Protein AF-A0A424JY32-F1 (afdb_monomer_lite)

pLDDT: mean 90.36, std 12.37, range [32.44, 98.38]

Structure (mmCIF, N/CA/C/O backbone):
data_AF-A0A424JY32-F1
#
_entry.id   AF-A0A424JY32-F1
#
loop_
_atom_site.group_PDB
_atom_site.id
_atom_site.type_symbol
_atom_site.label_atom_id
_atom_site.label_alt_id
_atom_site.label_comp_id
_atom_site.label_asym_id
_atom_site.label_entity_id
_atom_site.label_seq_id
_atom_site.pdbx_PDB_ins_code
_atom_site.Cartn_x
_atom_site.Cartn_y
_atom_site.Cartn_z
_atom_site.occupancy
_atom_site.B_iso_or_equiv
_atom_site.auth_seq_id
_atom_site.auth_comp_id
_atom_site.auth_asym_id
_atom_site.auth_atom_id
_atom_site.pdbx_PDB_model_num
ATOM 1 N N . ALA A 1 1 ? -20.120 -9.393 0.402 1.00 52.50 1 ALA A N 1
ATOM 2 C CA . ALA A 1 1 ? -19.332 -10.606 0.097 1.00 52.50 1 ALA A CA 1
ATOM 3 C C . ALA A 1 1 ? -18.745 -10.469 -1.304 1.00 52.50 1 ALA A C 1
ATOM 5 O O . ALA A 1 1 ? -19.426 -9.921 -2.165 1.00 52.50 1 ALA A O 1
ATOM 6 N N . GLY A 1 2 ? -17.487 -10.876 -1.509 1.00 70.00 2 GLY A N 1
ATOM 7 C CA . GLY A 1 2 ? -16.824 -10.821 -2.819 1.00 70.00 2 GLY A CA 1
ATOM 8 C C . GLY A 1 2 ? -17.423 -11.810 -3.825 1.00 70.00 2 GLY A C 1
ATOM 9 O O . GLY A 1 2 ? -18.195 -12.688 -3.452 1.00 70.00 2 GLY A O 1
ATOM 10 N N . TRP A 1 3 ? -17.079 -11.656 -5.105 1.00 82.94 3 TRP A N 1
ATOM 11 C CA . TRP A 1 3 ? -17.606 -12.502 -6.189 1.00 82.94 3 TRP A CA 1
ATOM 12 C C . TRP A 1 3 ? -16.911 -13.871 -6.273 1.00 82.94 3 TRP A C 1
ATOM 14 O O . TRP A 1 3 ? -17.448 -14.806 -6.861 1.00 82.94 3 TRP A O 1
ATOM 24 N N . TYR A 1 4 ? -15.732 -13.999 -5.662 1.00 90.00 4 TYR A N 1
ATOM 25 C CA . TYR A 1 4 ? -14.978 -15.245 -5.566 1.00 90.00 4 TYR A CA 1
ATOM 26 C C . TYR A 1 4 ? -15.224 -15.950 -4.232 1.00 90.00 4 TYR A C 1
ATOM 28 O O . TYR A 1 4 ? -15.499 -15.314 -3.211 1.00 90.00 4 TYR A O 1
ATOM 36 N N . ARG A 1 5 ? -15.085 -17.281 -4.238 1.00 92.12 5 ARG A N 1
ATOM 37 C CA . ARG A 1 5 ? -15.131 -18.082 -3.010 1.00 92.12 5 ARG A CA 1
ATOM 38 C C . ARG A 1 5 ? -13.990 -17.673 -2.064 1.00 92.12 5 ARG A C 1
ATOM 40 O O . ARG A 1 5 ? -12.903 -17.358 -2.557 1.00 92.12 5 ARG A O 1
ATOM 47 N N . PRO A 1 6 ? -14.184 -17.716 -0.734 1.00 88.94 6 PRO A N 1
ATOM 48 C CA . PRO A 1 6 ? -13.155 -17.315 0.228 1.00 88.94 6 PRO A CA 1
ATOM 49 C C . PRO A 1 6 ? -11.805 -18.018 0.035 1.00 88.94 6 PRO A C 1
ATOM 51 O O . PRO A 1 6 ? -10.759 -17.390 0.185 1.00 88.94 6 PRO A O 1
ATOM 54 N N . GLU A 1 7 ? -11.808 -19.297 -0.345 1.00 91.62 7 GLU A N 1
ATOM 55 C CA . GLU A 1 7 ? -10.592 -20.085 -0.576 1.00 91.62 7 GLU A CA 1
ATOM 56 C C . GLU A 1 7 ? -9.793 -19.558 -1.775 1.00 91.62 7 GLU A C 1
ATOM 58 O O . GLU A 1 7 ? -8.566 -19.525 -1.732 1.00 91.62 7 GLU A O 1
ATOM 63 N N . VAL A 1 8 ? -10.486 -19.090 -2.820 1.00 93.31 8 VAL A N 1
ATOM 64 C CA . VAL A 1 8 ? -9.864 -18.494 -4.012 1.00 93.31 8 VAL A CA 1
ATOM 65 C C . VAL A 1 8 ? -9.239 -17.149 -3.655 1.00 93.31 8 VAL A C 1
ATOM 67 O O . VAL A 1 8 ? -8.073 -16.916 -3.957 1.00 93.31 8 VAL A O 1
ATOM 70 N N . THR A 1 9 ? -9.973 -16.296 -2.939 1.00 90.94 9 THR A N 1
ATOM 71 C CA . THR A 1 9 ? -9.475 -14.988 -2.487 1.00 90.94 9 THR A CA 1
ATOM 72 C C . THR A 1 9 ? -8.225 -15.124 -1.609 1.00 90.94 9 THR A C 1
ATOM 74 O O . THR A 1 9 ? -7.287 -14.343 -1.732 1.00 90.94 9 THR A O 1
ATOM 77 N N . ARG A 1 10 ? -8.169 -16.147 -0.745 1.00 90.94 10 ARG A N 1
ATOM 78 C CA . ARG A 1 10 ? -7.013 -16.423 0.129 1.00 90.94 10 ARG A CA 1
ATOM 79 C C . ARG A 1 10 ? -5.798 -16.996 -0.602 1.00 90.94 10 ARG A C 1
ATOM 81 O O . ARG A 1 10 ? -4.698 -16.930 -0.062 1.00 90.94 10 ARG A O 1
ATOM 88 N N . ALA A 1 11 ? -5.983 -17.534 -1.804 1.00 93.06 11 ALA A N 1
ATOM 89 C CA . ALA A 1 11 ? -4.913 -18.064 -2.648 1.00 93.06 11 ALA A CA 1
ATOM 90 C C . ALA A 1 11 ? -4.517 -17.112 -3.793 1.00 93.06 11 ALA A C 1
ATOM 92 O O . ALA A 1 11 ? -3.609 -17.424 -4.562 1.00 93.06 11 ALA A O 1
ATOM 93 N N . GLN A 1 12 ? -5.183 -15.961 -3.924 1.00 94.00 12 GLN A N 1
ATOM 94 C CA . GLN A 1 12 ? -4.932 -15.010 -5.000 1.00 94.00 12 GLN A CA 1
ATOM 95 C C . GLN A 1 12 ? -3.526 -14.412 -4.898 1.00 94.00 12 GLN A C 1
ATOM 97 O O . GLN A 1 12 ? -3.127 -13.940 -3.837 1.00 94.00 12 GLN A O 1
ATOM 102 N N . MET A 1 13 ? -2.792 -14.373 -6.009 1.00 96.81 13 MET A N 1
ATOM 103 C CA . MET A 1 13 ? -1.544 -13.618 -6.105 1.00 96.81 13 MET A CA 1
ATOM 104 C C . MET A 1 13 ? -1.862 -12.151 -6.409 1.00 96.81 13 MET A C 1
ATOM 106 O O . MET A 1 13 ? -2.372 -11.834 -7.482 1.00 96.81 13 MET A O 1
ATOM 110 N N . ASN A 1 14 ? -1.571 -11.261 -5.463 1.00 97.00 14 ASN A N 1
ATOM 111 C CA . ASN A 1 14 ? -1.771 -9.822 -5.617 1.00 97.00 14 ASN A CA 1
ATOM 112 C C . ASN A 1 14 ? -0.450 -9.165 -6.001 1.00 97.00 14 ASN A C 1
ATOM 114 O O . ASN A 1 14 ? 0.579 -9.460 -5.401 1.00 97.00 14 ASN A O 1
ATOM 118 N N . LEU A 1 15 ? -0.480 -8.253 -6.962 1.00 97.69 15 LEU A N 1
ATOM 119 C CA . LEU A 1 15 ? 0.688 -7.534 -7.457 1.00 97.69 15 LEU A CA 1
ATOM 120 C C . LEU A 1 15 ? 0.278 -6.125 -7.888 1.00 97.69 15 LEU A C 1
ATOM 122 O O . LEU A 1 15 ? -0.860 -5.917 -8.308 1.00 97.69 15 LEU A O 1
ATOM 126 N N . LEU A 1 16 ? 1.200 -5.172 -7.764 1.00 98.12 16 LEU A N 1
ATOM 127 C CA . LEU A 1 16 ? 1.016 -3.797 -8.248 1.00 98.12 16 LEU A CA 1
ATOM 128 C C . LEU A 1 16 ? 1.531 -3.630 -9.682 1.00 98.12 16 LEU A C 1
ATOM 130 O O . LEU A 1 16 ? 1.011 -2.812 -10.435 1.00 98.12 16 LEU A O 1
ATOM 134 N N . ASP A 1 17 ? 2.554 -4.399 -10.043 1.00 98.19 17 ASP A N 1
ATOM 135 C CA . ASP A 1 17 ? 3.253 -4.352 -11.319 1.00 98.19 17 ASP A CA 1
ATOM 136 C C . ASP A 1 17 ? 3.944 -5.691 -11.630 1.00 98.19 17 ASP A C 1
ATOM 138 O O . ASP A 1 17 ? 3.956 -6.625 -10.823 1.00 98.19 17 ASP A O 1
ATOM 142 N N . SER A 1 18 ? 4.480 -5.808 -12.844 1.00 97.75 18 SER A N 1
ATOM 143 C CA . SER A 1 18 ? 5.212 -6.984 -13.312 1.00 97.75 18 SER A CA 1
ATOM 144 C C . SER A 1 18 ? 6.152 -6.618 -14.466 1.00 97.75 18 SER A C 1
ATOM 146 O O . SER A 1 18 ? 6.323 -5.455 -14.820 1.00 97.75 18 SER A O 1
ATOM 148 N N . HIS A 1 19 ? 6.744 -7.630 -15.094 1.00 96.81 19 HIS A N 1
ATOM 149 C CA . HIS A 1 19 ? 7.546 -7.494 -16.308 1.00 96.81 19 HIS A CA 1
ATOM 150 C C . HIS A 1 19 ? 6.735 -7.204 -17.587 1.00 96.81 19 HIS A C 1
ATOM 152 O O . HIS A 1 19 ? 7.352 -6.994 -18.635 1.00 96.81 19 HIS A O 1
ATOM 158 N N . ASP A 1 20 ? 5.399 -7.197 -17.507 1.00 97.00 20 ASP A N 1
ATOM 159 C CA . ASP A 1 20 ? 4.475 -7.002 -18.639 1.00 97.00 20 ASP A CA 1
ATOM 160 C C . ASP A 1 20 ? 3.703 -5.674 -18.568 1.00 97.00 20 ASP A C 1
ATOM 162 O O . ASP A 1 20 ? 2.987 -5.310 -19.499 1.00 97.00 20 ASP A O 1
ATOM 166 N N . VAL A 1 21 ? 3.839 -4.930 -17.468 1.00 96.81 21 VAL A N 1
ATOM 167 C CA . VAL A 1 21 ? 3.196 -3.625 -17.259 1.00 96.81 21 VAL A CA 1
ATOM 168 C C . VAL A 1 21 ? 4.217 -2.611 -16.735 1.00 96.81 21 VAL A C 1
ATOM 170 O O . VAL A 1 21 ? 5.250 -3.016 -16.199 1.00 96.81 21 VAL A O 1
ATOM 173 N N . PRO A 1 22 ? 3.983 -1.293 -16.884 1.00 98.06 22 PRO A N 1
ATOM 174 C CA . PRO A 1 22 ? 4.845 -0.285 -16.273 1.00 98.06 22 PRO A CA 1
ATOM 175 C C . PRO A 1 22 ? 4.997 -0.500 -14.766 1.00 98.06 22 PRO A C 1
ATOM 177 O O . PRO A 1 22 ? 4.064 -0.960 -14.103 1.00 98.06 22 PRO A O 1
ATOM 180 N N . ARG A 1 23 ? 6.151 -0.116 -14.212 1.00 98.38 23 ARG A N 1
ATOM 181 C CA . ARG A 1 23 ? 6.389 -0.229 -12.768 1.00 98.38 23 ARG A CA 1
ATOM 182 C C . ARG A 1 23 ? 5.369 0.585 -11.972 1.00 98.38 23 ARG A C 1
ATOM 184 O O . ARG A 1 23 ? 4.891 1.627 -12.428 1.00 98.38 23 ARG A O 1
ATOM 191 N N . ALA A 1 24 ? 5.082 0.171 -10.744 1.00 98.25 24 ALA A N 1
ATOM 192 C CA . ALA A 1 24 ? 4.117 0.842 -9.879 1.00 98.25 24 ALA A CA 1
ATOM 193 C C . ALA A 1 24 ? 4.492 2.318 -9.669 1.00 98.25 24 ALA A C 1
ATOM 195 O O . ALA A 1 24 ? 3.647 3.201 -9.807 1.00 98.25 24 ALA A O 1
ATOM 196 N N . LEU A 1 25 ? 5.782 2.607 -9.451 1.00 98.25 25 LEU A N 1
ATOM 197 C CA . LEU A 1 25 ? 6.274 3.979 -9.299 1.00 98.25 25 LEU A CA 1
ATOM 198 C C . LEU A 1 25 ? 6.118 4.817 -10.578 1.00 98.25 25 LEU A C 1
ATOM 200 O O . LEU A 1 25 ? 5.871 6.018 -10.492 1.00 98.25 25 LEU A O 1
ATOM 204 N N . HIS A 1 26 ? 6.213 4.192 -11.757 1.00 98.25 26 HIS A N 1
ATOM 205 C CA . HIS A 1 26 ? 5.926 4.856 -13.031 1.00 98.25 26 HIS A CA 1
ATOM 206 C C . HIS A 1 26 ? 4.462 5.287 -13.103 1.00 98.25 26 HIS A C 1
ATOM 208 O O . HIS A 1 26 ? 4.154 6.443 -13.385 1.00 98.25 26 HIS A O 1
ATOM 214 N N . THR A 1 27 ? 3.562 4.347 -12.810 1.00 97.94 27 THR A N 1
ATOM 215 C CA . THR A 1 27 ? 2.110 4.565 -12.811 1.00 97.94 27 THR A CA 1
ATOM 216 C C . THR A 1 27 ? 1.708 5.645 -11.805 1.00 97.94 27 THR A C 1
ATOM 218 O O . THR A 1 27 ? 0.812 6.441 -12.069 1.00 97.94 27 THR A O 1
ATOM 221 N N . LEU A 1 28 ? 2.425 5.724 -10.684 1.00 97.81 28 LEU A N 1
ATOM 222 C CA . LEU A 1 28 ? 2.259 6.739 -9.644 1.00 97.81 28 LEU A CA 1
ATOM 223 C C . LEU A 1 28 ? 3.012 8.048 -9.930 1.00 97.81 28 LEU A C 1
ATOM 225 O O . LEU A 1 28 ? 3.104 8.901 -9.052 1.00 97.81 28 LEU A O 1
ATOM 229 N N . GLN A 1 29 ? 3.544 8.233 -11.142 1.00 97.69 29 GLN A N 1
ATOM 230 C CA . GLN A 1 29 ? 4.224 9.461 -11.573 1.00 97.69 29 GLN A CA 1
ATOM 231 C C . GLN A 1 29 ? 5.410 9.858 -10.672 1.00 97.69 29 GLN A C 1
ATOM 233 O O . GLN A 1 29 ? 5.694 11.039 -10.487 1.00 97.69 29 GLN A O 1
ATOM 238 N N . GLY A 1 30 ? 6.109 8.872 -10.104 1.00 97.00 30 GLY A N 1
ATOM 239 C CA . GLY A 1 30 ? 7.235 9.100 -9.198 1.00 97.00 30 GLY A CA 1
ATOM 240 C C . GLY A 1 30 ? 6.845 9.413 -7.750 1.00 97.00 30 GLY A C 1
ATOM 241 O O . GLY A 1 30 ? 7.733 9.690 -6.946 1.00 97.00 30 GLY A O 1
ATOM 242 N N . ASP A 1 31 ? 5.559 9.352 -7.390 1.00 96.19 31 ASP A N 1
ATOM 243 C CA . ASP A 1 31 ? 5.101 9.556 -6.013 1.00 96.19 31 ASP A CA 1
ATOM 244 C C . ASP A 1 31 ? 5.448 8.345 -5.128 1.00 96.19 31 ASP A C 1
ATOM 246 O O . ASP A 1 31 ? 4.750 7.325 -5.098 1.00 96.19 31 ASP A O 1
ATOM 250 N N . VAL A 1 32 ? 6.562 8.467 -4.404 1.00 95.81 32 VAL A N 1
ATOM 251 C CA . VAL A 1 32 ? 7.060 7.434 -3.487 1.00 95.81 32 VAL A CA 1
ATOM 252 C C . VAL A 1 32 ? 6.132 7.248 -2.286 1.00 95.81 32 VAL A C 1
ATOM 254 O O . VAL A 1 32 ? 5.958 6.117 -1.839 1.00 95.81 32 VAL A O 1
ATOM 257 N N . GLU A 1 33 ? 5.496 8.304 -1.780 1.00 95.19 33 GLU A N 1
ATOM 258 C CA . GLU A 1 33 ? 4.592 8.191 -0.629 1.00 95.19 33 GLU A CA 1
A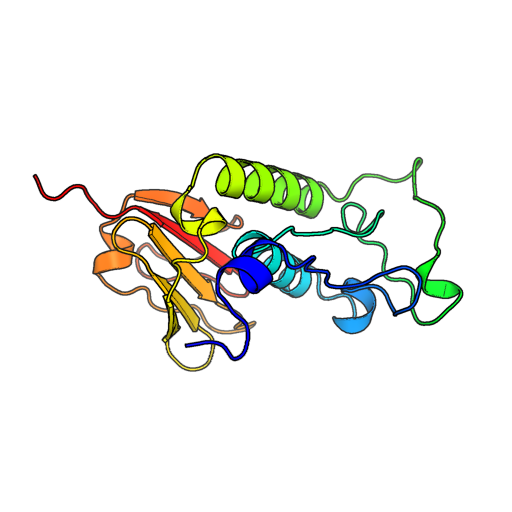TOM 259 C C . GLU A 1 33 ? 3.298 7.461 -1.020 1.00 95.19 33 GLU A C 1
ATOM 261 O O . GLU A 1 33 ? 2.829 6.578 -0.300 1.00 95.19 33 GLU A O 1
ATOM 266 N N . ALA A 1 34 ? 2.774 7.710 -2.224 1.00 96.75 34 ALA A N 1
ATOM 267 C CA . ALA A 1 34 ? 1.679 6.910 -2.768 1.00 96.75 34 ALA A CA 1
ATOM 268 C C . ALA A 1 34 ? 2.083 5.441 -2.982 1.00 96.75 34 ALA A C 1
ATOM 270 O O . ALA A 1 34 ? 1.281 4.543 -2.715 1.00 96.75 34 ALA A O 1
ATOM 271 N N . LEU A 1 35 ? 3.326 5.173 -3.408 1.00 98.06 35 LEU A N 1
ATOM 272 C CA . LEU A 1 35 ? 3.831 3.802 -3.539 1.00 98.06 35 LEU A CA 1
ATOM 273 C C . LEU A 1 35 ? 3.896 3.103 -2.179 1.00 98.06 35 LEU A C 1
ATOM 275 O O . LEU A 1 35 ? 3.507 1.940 -2.077 1.00 98.06 35 LEU A O 1
ATOM 279 N N . LYS A 1 36 ? 4.331 3.805 -1.126 1.00 97.56 36 LYS A N 1
ATOM 280 C CA . LYS A 1 36 ? 4.315 3.268 0.239 1.00 97.56 36 LYS A CA 1
ATOM 281 C C . LYS A 1 36 ? 2.901 2.858 0.650 1.00 97.56 36 LYS A C 1
ATOM 283 O O . LYS A 1 36 ? 2.714 1.732 1.103 1.00 97.56 36 LYS A O 1
ATOM 288 N N . LEU A 1 37 ? 1.895 3.707 0.430 1.00 97.62 37 LEU A N 1
ATOM 289 C CA . LEU A 1 37 ? 0.502 3.360 0.738 1.00 97.62 37 LEU A CA 1
ATOM 290 C C . LEU A 1 37 ? -0.022 2.177 -0.090 1.00 97.62 37 LEU A C 1
ATOM 292 O O . LEU A 1 37 ? -0.723 1.315 0.442 1.00 97.62 37 LEU A O 1
ATOM 296 N N . ALA A 1 38 ? 0.339 2.100 -1.373 1.00 98.25 38 ALA A N 1
ATOM 297 C CA . ALA A 1 38 ? -0.018 0.967 -2.224 1.00 98.25 38 ALA A CA 1
ATOM 298 C C . ALA A 1 38 ? 0.603 -0.346 -1.714 1.00 98.25 38 ALA A C 1
ATOM 300 O O . ALA A 1 38 ? -0.071 -1.376 -1.687 1.00 98.25 38 ALA A O 1
ATOM 301 N N . LEU A 1 39 ? 1.857 -0.307 -1.252 1.00 98.31 39 LEU A N 1
ATOM 302 C CA . LEU A 1 39 ? 2.528 -1.447 -0.624 1.00 98.31 39 LEU A CA 1
ATOM 303 C C . LEU A 1 39 ? 1.869 -1.829 0.706 1.00 98.31 39 LEU A C 1
ATOM 305 O O . LEU A 1 39 ? 1.633 -3.012 0.940 1.00 98.31 39 LEU A O 1
ATOM 309 N N . VAL A 1 40 ? 1.508 -0.856 1.549 1.00 97.81 40 VAL A N 1
ATOM 310 C CA . VAL A 1 40 ? 0.751 -1.116 2.784 1.00 97.81 40 VAL A CA 1
ATOM 311 C C . VAL A 1 40 ? -0.526 -1.888 2.461 1.00 97.81 40 VAL A C 1
ATOM 313 O O . VAL A 1 40 ? -0.745 -2.965 3.011 1.00 97.81 40 VAL A O 1
ATOM 316 N N . LEU A 1 41 ? -1.328 -1.406 1.508 1.00 97.06 41 LEU A N 1
ATOM 317 C CA . LEU A 1 41 ? -2.540 -2.103 1.077 1.00 97.06 41 LEU A CA 1
ATOM 318 C C . LEU A 1 41 ? -2.249 -3.499 0.520 1.00 97.06 41 LEU A C 1
ATOM 320 O O . LEU A 1 41 ? -2.920 -4.451 0.915 1.00 97.06 41 LEU A O 1
ATOM 324 N N . LEU A 1 42 ? -1.232 -3.651 -0.332 1.00 97.88 42 LEU A N 1
ATOM 325 C CA . LEU A 1 42 ? -0.835 -4.943 -0.899 1.00 97.88 42 LEU A CA 1
ATOM 326 C C . LEU A 1 42 ? -0.607 -6.000 0.194 1.00 97.88 42 LEU A C 1
ATOM 328 O O . LEU A 1 42 ? -1.088 -7.128 0.073 1.00 97.88 42 LEU A O 1
ATOM 332 N N . PHE A 1 43 ? 0.081 -5.630 1.276 1.00 97.81 43 PHE A N 1
ATOM 333 C CA . PHE A 1 43 ? 0.349 -6.525 2.404 1.00 97.81 43 PHE A CA 1
ATOM 334 C C . PHE A 1 43 ? -0.845 -6.726 3.345 1.00 97.81 43 PHE A C 1
ATOM 336 O O . PHE A 1 43 ? -0.837 -7.699 4.103 1.00 97.81 43 PHE A O 1
ATOM 343 N N . LEU A 1 44 ? -1.864 -5.866 3.297 1.00 96.44 44 LEU A N 1
ATOM 344 C CA . LEU A 1 44 ? -3.083 -5.974 4.106 1.00 96.44 44 LEU A CA 1
ATOM 345 C C . LEU A 1 44 ? -4.205 -6.774 3.428 1.00 96.44 44 LEU A C 1
ATOM 347 O O . LEU A 1 44 ? -5.122 -7.235 4.106 1.00 96.44 44 LEU A O 1
ATOM 35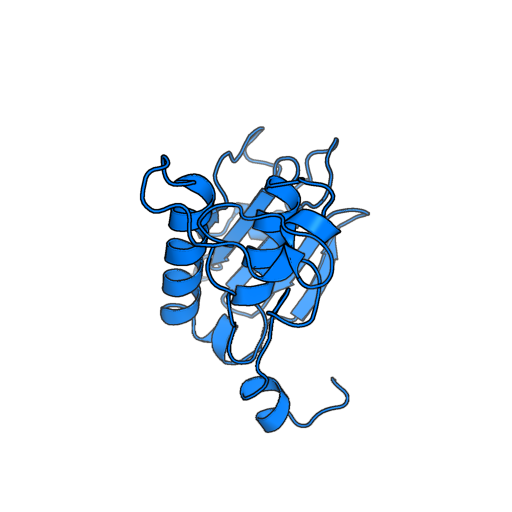1 N N . LEU A 1 45 ? -4.142 -6.971 2.110 1.00 94.06 45 LEU A N 1
ATOM 352 C CA . LEU A 1 45 ? -5.134 -7.752 1.368 1.00 94.06 45 LEU A CA 1
ATOM 353 C C . LEU A 1 45 ? -5.016 -9.270 1.639 1.00 94.06 45 LEU A C 1
ATOM 355 O O . LEU A 1 45 ? -3.918 -9.784 1.890 1.00 94.06 45 LEU A O 1
ATOM 359 N N . PRO A 1 46 ? -6.122 -10.037 1.567 1.00 92.56 46 PRO A N 1
ATOM 360 C CA . PRO A 1 46 ? -6.058 -11.501 1.543 1.00 92.56 46 PRO A CA 1
ATOM 361 C C . PRO A 1 46 ? -5.309 -11.998 0.301 1.00 92.56 46 PRO A C 1
ATOM 363 O O . PRO A 1 46 ? -5.322 -11.331 -0.728 1.00 92.56 46 PRO A O 1
ATOM 366 N N . GLY A 1 47 ? -4.679 -13.172 0.386 1.00 93.69 47 GLY A N 1
ATOM 367 C CA . GLY A 1 47 ? -3.897 -13.740 -0.719 1.00 93.69 47 GLY A CA 1
ATOM 368 C C . GLY A 1 47 ? -2.387 -13.752 -0.472 1.00 93.69 47 GLY A C 1
ATOM 369 O O . GLY A 1 47 ? -1.912 -13.636 0.659 1.00 93.69 47 GLY A O 1
ATOM 370 N N . ALA A 1 48 ? -1.618 -13.891 -1.543 1.00 94.88 48 ALA A N 1
ATOM 371 C CA . ALA A 1 48 ? -0.166 -13.828 -1.553 1.00 94.88 48 ALA A CA 1
ATOM 372 C C . ALA A 1 48 ? 0.282 -12.492 -2.176 1.00 94.88 48 ALA A C 1
ATOM 374 O O . ALA A 1 48 ? 0.122 -12.314 -3.386 1.00 94.88 48 ALA A O 1
ATOM 375 N N . PRO A 1 49 ? 0.819 -11.539 -1.391 1.00 97.38 49 PRO A N 1
ATOM 376 C CA . PRO A 1 49 ? 1.410 -10.333 -1.957 1.00 97.38 49 PRO A CA 1
ATOM 377 C C . PRO A 1 49 ? 2.680 -10.688 -2.740 1.00 97.38 49 PRO A C 1
ATOM 379 O O . PRO A 1 49 ? 3.530 -11.438 -2.261 1.00 97.38 49 PRO A O 1
ATOM 382 N N . CYS A 1 50 ? 2.817 -10.126 -3.935 1.00 98.06 50 CYS A N 1
ATOM 383 C CA . CYS A 1 50 ? 3.974 -10.269 -4.802 1.00 98.06 50 CYS A CA 1
ATOM 384 C C . CYS A 1 50 ? 4.544 -8.881 -5.104 1.00 98.06 50 CYS A C 1
ATOM 386 O O . CYS A 1 50 ? 3.849 -8.010 -5.627 1.00 98.06 50 CYS A O 1
ATOM 388 N N . VAL A 1 51 ? 5.813 -8.683 -4.748 1.00 98.25 51 VAL A N 1
ATOM 389 C CA . VAL A 1 51 ? 6.562 -7.451 -5.014 1.00 98.25 51 VAL A CA 1
ATOM 390 C C . VAL A 1 51 ? 7.529 -7.727 -6.157 1.00 98.25 51 VAL A C 1
ATOM 392 O O . VAL A 1 51 ? 8.338 -8.654 -6.076 1.00 98.25 51 VAL A O 1
ATOM 395 N N . TYR A 1 52 ? 7.451 -6.934 -7.223 1.00 98.25 52 TYR A N 1
ATOM 396 C CA . TYR A 1 52 ? 8.359 -7.058 -8.354 1.00 98.25 52 TYR A CA 1
ATOM 397 C C . TYR A 1 52 ? 9.734 -6.468 -8.016 1.00 98.25 52 TYR A C 1
ATOM 399 O O . TYR A 1 52 ? 9.829 -5.419 -7.369 1.00 98.25 52 TYR A O 1
ATOM 407 N N . TYR A 1 53 ? 10.805 -7.142 -8.448 1.00 97.38 53 TYR A N 1
ATOM 408 C CA . TYR A 1 53 ? 12.172 -6.782 -8.067 1.00 97.38 53 TYR A CA 1
ATOM 409 C C . TYR A 1 53 ? 12.493 -5.324 -8.417 1.00 97.38 53 TYR A C 1
ATOM 411 O O . TYR A 1 53 ? 12.136 -4.815 -9.486 1.00 97.38 53 TYR A O 1
ATOM 419 N N . GLY A 1 54 ? 13.205 -4.655 -7.517 1.00 96.31 54 GLY A N 1
ATOM 420 C CA . GLY A 1 54 ? 13.577 -3.258 -7.682 1.00 96.31 54 GLY A CA 1
ATOM 421 C C . GLY A 1 54 ? 12.500 -2.260 -7.270 1.00 96.31 54 GLY A C 1
ATOM 422 O O . GLY A 1 54 ? 12.806 -1.071 -7.222 1.00 96.31 54 GLY A O 1
ATOM 423 N N . THR A 1 55 ? 11.298 -2.700 -6.883 1.00 97.44 55 THR A N 1
ATOM 424 C CA . THR A 1 55 ? 10.338 -1.833 -6.175 1.00 97.44 55 THR A CA 1
ATOM 425 C C . THR A 1 55 ? 10.967 -1.295 -4.889 1.00 97.44 55 THR A C 1
ATOM 427 O O . THR A 1 55 ? 10.935 -0.100 -4.622 1.00 97.44 55 THR A O 1
ATOM 430 N N . GLU A 1 56 ? 11.665 -2.154 -4.147 1.00 96.50 56 GLU A N 1
ATOM 431 C CA . GLU A 1 56 ? 12.449 -1.819 -2.955 1.00 96.50 56 GLU A CA 1
ATOM 432 C C . GLU A 1 56 ? 13.664 -0.915 -3.238 1.00 96.50 56 GLU A C 1
ATOM 434 O O . GLU A 1 56 ? 14.292 -0.382 -2.322 1.00 96.50 56 GLU A O 1
ATOM 439 N N . ALA A 1 57 ? 14.018 -0.749 -4.513 1.00 96.19 57 ALA A N 1
ATOM 440 C CA . ALA A 1 57 ? 15.061 0.151 -4.990 1.00 96.19 57 ALA A CA 1
ATOM 441 C C . ALA A 1 57 ? 14.488 1.383 -5.717 1.00 96.19 57 ALA A C 1
ATOM 443 O O . ALA A 1 57 ? 15.257 2.130 -6.318 1.00 96.19 57 ALA A O 1
ATOM 444 N N . ALA A 1 58 ? 13.167 1.599 -5.655 1.00 96.56 58 ALA A N 1
ATOM 445 C CA . ALA A 1 58 ? 12.458 2.683 -6.335 1.00 96.56 58 ALA A CA 1
ATOM 446 C C . ALA A 1 58 ? 12.685 2.718 -7.862 1.00 96.56 58 ALA A C 1
ATOM 448 O O . ALA A 1 58 ? 12.804 3.789 -8.457 1.00 96.56 58 ALA A O 1
ATOM 449 N N . LEU A 1 59 ? 12.755 1.553 -8.517 1.00 96.94 59 LEU A N 1
ATOM 450 C CA . LEU A 1 59 ? 12.761 1.498 -9.980 1.00 96.94 59 LEU A CA 1
ATOM 451 C C . LEU A 1 59 ? 11.414 1.989 -10.542 1.00 96.94 59 LEU A C 1
ATOM 453 O O . LEU A 1 59 ? 10.351 1.641 -10.026 1.00 96.94 59 LEU A O 1
ATOM 457 N N . ALA A 1 60 ? 11.461 2.783 -11.615 1.00 97.00 60 ALA A N 1
ATOM 458 C CA . ALA A 1 60 ? 10.309 3.525 -12.150 1.00 97.00 60 ALA A CA 1
ATOM 459 C C . ALA A 1 60 ? 10.121 3.379 -13.671 1.00 97.00 60 ALA A C 1
ATOM 461 O O . ALA A 1 60 ? 9.427 4.183 -14.297 1.00 97.00 60 ALA A O 1
ATOM 462 N N . GLY A 1 61 ? 10.761 2.387 -14.285 1.00 96.69 61 GLY A N 1
ATOM 463 C CA . GLY A 1 61 ? 10.652 2.076 -15.701 1.00 96.69 61 GLY A CA 1
ATOM 464 C C . GLY A 1 61 ? 9.214 2.003 -16.220 1.00 96.69 61 GLY A C 1
ATOM 465 O O . GLY A 1 61 ? 8.314 1.469 -15.567 1.00 96.69 61 GLY A O 1
ATOM 466 N N . GLY A 1 62 ? 9.019 2.574 -17.410 1.00 95.81 62 GLY A N 1
ATOM 467 C CA . GLY A 1 62 ? 7.728 2.675 -18.089 1.00 95.81 62 GLY A CA 1
ATOM 468 C C . GLY A 1 62 ? 7.306 1.397 -18.826 1.00 95.81 62 GLY A C 1
ATOM 469 O O . GLY A 1 62 ? 7.648 0.300 -18.387 1.00 95.81 62 GLY A O 1
ATOM 470 N N . PRO A 1 63 ? 6.562 1.514 -19.943 1.00 96.12 63 PRO A N 1
ATOM 471 C CA . PRO A 1 63 ? 6.159 0.371 -20.767 1.00 96.12 63 PRO A CA 1
ATOM 472 C C . PRO A 1 63 ? 7.341 -0.482 -21.232 1.00 96.12 63 PRO A C 1
ATOM 474 O O . PRO A 1 63 ? 8.480 -0.013 -21.242 1.00 96.12 63 PRO A O 1
ATOM 477 N N . GLU A 1 64 ? 7.067 -1.716 -21.661 1.00 93.88 64 GLU A N 1
ATOM 478 C CA . GLU A 1 64 ? 8.086 -2.614 -22.215 1.00 93.88 64 GLU A CA 1
ATOM 479 C C . GLU A 1 64 ? 8.915 -1.910 -23.313 1.00 93.88 64 GLU A C 1
ATOM 481 O O . GLU A 1 64 ? 8.338 -1.266 -24.194 1.00 93.88 64 GLU A O 1
ATOM 486 N N . PRO A 1 65 ? 10.264 -1.994 -23.277 1.00 95.19 65 PRO A N 1
ATOM 487 C CA . PRO A 1 65 ? 11.111 -2.784 -22.367 1.00 95.19 65 PRO A CA 1
ATOM 488 C C . PRO A 1 65 ? 11.496 -2.086 -21.049 1.00 95.19 65 PRO A C 1
ATOM 490 O O . PRO A 1 65 ? 12.213 -2.666 -20.235 1.00 95.19 65 PRO A O 1
ATOM 493 N N . GLY A 1 66 ? 11.043 -0.853 -20.822 1.00 96.38 66 GLY A N 1
ATOM 494 C CA . GLY A 1 66 ? 11.395 -0.029 -19.663 1.00 96.38 66 GLY A CA 1
ATOM 495 C C . GLY A 1 66 ? 11.076 -0.676 -18.314 1.00 96.38 66 GLY A C 1
ATOM 496 O O . GLY A 1 66 ? 11.838 -0.505 -17.373 1.00 96.38 66 GLY A O 1
ATOM 497 N N . CYS A 1 67 ? 10.034 -1.499 -18.212 1.00 96.19 67 CYS A N 1
ATOM 498 C CA . CYS A 1 67 ? 9.696 -2.238 -16.990 1.00 96.19 67 CYS A CA 1
ATOM 499 C C . CYS A 1 67 ? 10.732 -3.315 -16.586 1.00 96.19 67 CYS A C 1
ATOM 501 O O . CYS A 1 67 ? 10.624 -3.911 -15.513 1.00 96.19 67 CYS A O 1
ATOM 503 N N . ARG A 1 68 ? 11.763 -3.572 -17.406 1.00 97.75 68 ARG A N 1
ATOM 504 C CA . ARG A 1 68 ? 12.784 -4.620 -17.198 1.00 97.75 68 ARG A CA 1
ATOM 505 C C . ARG A 1 68 ? 14.186 -4.057 -16.924 1.00 97.75 68 ARG A C 1
ATOM 507 O O . ARG A 1 68 ? 15.190 -4.635 -17.329 1.00 97.75 68 ARG A O 1
ATOM 514 N N . GLU A 1 69 ? 14.264 -2.914 -16.240 1.00 95.69 69 GLU A N 1
ATOM 515 C CA . GLU A 1 69 ? 15.527 -2.299 -15.792 1.00 95.69 69 GLU A CA 1
ATOM 516 C C . GLU A 1 69 ? 16.440 -3.270 -15.024 1.00 95.69 69 GLU A C 1
ATOM 518 O O . GLU A 1 69 ? 15.984 -4.042 -14.178 1.00 95.69 69 GLU A O 1
ATOM 523 N N . GLY A 1 70 ? 17.753 -3.178 -15.247 1.00 96.00 70 GLY A N 1
ATOM 524 C CA . GLY A 1 70 ? 18.732 -3.877 -14.416 1.00 96.00 70 GLY A CA 1
ATOM 525 C C . GLY A 1 70 ? 18.702 -3.376 -12.970 1.00 96.00 70 GLY A C 1
ATOM 526 O O . GLY A 1 70 ? 18.586 -2.176 -12.720 1.00 96.00 70 GLY A O 1
ATOM 527 N N . PHE A 1 71 ? 18.827 -4.290 -12.006 1.00 95.81 71 PHE A N 1
ATOM 528 C CA . PHE A 1 71 ? 18.828 -3.913 -10.594 1.00 95.81 71 PHE A CA 1
ATOM 529 C C . PHE A 1 71 ? 20.062 -3.050 -10.246 1.00 95.81 71 PHE A C 1
ATOM 531 O O . PHE A 1 71 ? 21.183 -3.403 -10.631 1.00 95.81 71 PHE A O 1
ATOM 538 N N . PRO A 1 72 ? 19.906 -1.931 -9.514 1.00 94.00 72 PRO A N 1
ATOM 539 C CA . PRO A 1 72 ? 20.968 -0.947 -9.330 1.00 94.00 72 PRO A CA 1
ATOM 540 C C . PRO A 1 72 ? 21.913 -1.316 -8.171 1.00 94.00 72 PRO A C 1
ATOM 542 O O . PRO A 1 72 ? 22.024 -0.580 -7.195 1.00 94.00 72 PRO A O 1
ATOM 545 N N . TRP A 1 73 ? 22.639 -2.434 -8.283 1.00 92.81 73 TRP A N 1
ATOM 546 C CA . TRP A 1 73 ? 23.521 -2.970 -7.225 1.00 92.81 73 TRP A CA 1
ATOM 547 C C . TRP A 1 73 ? 24.560 -1.981 -6.673 1.00 92.81 73 TRP A C 1
ATOM 549 O O . TRP A 1 73 ? 24.953 -2.088 -5.516 1.00 92.81 73 TRP A O 1
ATOM 559 N N . ASN A 1 74 ? 24.984 -1.017 -7.493 1.00 92.31 74 ASN A N 1
ATOM 560 C CA . ASN A 1 74 ? 26.022 -0.041 -7.154 1.00 92.31 74 ASN A CA 1
ATOM 561 C C . ASN A 1 74 ? 25.464 1.300 -6.643 1.00 92.31 74 ASN A C 1
ATOM 563 O O . ASN A 1 74 ? 26.230 2.250 -6.485 1.00 92.31 74 ASN A O 1
ATOM 567 N N . ARG A 1 75 ? 24.144 1.429 -6.444 1.00 83.75 75 ARG A N 1
ATOM 568 C CA . ARG A 1 75 ? 23.517 2.660 -5.938 1.00 83.75 75 ARG A CA 1
ATOM 569 C C . ARG A 1 75 ? 23.077 2.500 -4.481 1.00 83.75 75 ARG A C 1
ATOM 571 O O . ARG A 1 75 ? 22.756 1.385 -4.066 1.00 83.75 75 ARG A O 1
ATOM 578 N N . PRO A 1 76 ? 23.019 3.605 -3.714 1.00 78.56 76 PRO A N 1
ATOM 579 C CA . PRO A 1 76 ? 22.381 3.602 -2.408 1.00 78.56 76 PRO A CA 1
ATOM 580 C C . PRO A 1 76 ? 20.965 3.038 -2.499 1.00 78.56 76 PRO A C 1
ATOM 582 O O . PRO A 1 76 ? 20.205 3.346 -3.420 1.00 78.56 76 PRO A O 1
ATOM 585 N N . ARG A 1 77 ? 20.638 2.188 -1.533 1.00 82.12 77 ARG A N 1
ATOM 586 C CA . ARG A 1 77 ? 19.329 1.562 -1.391 1.00 82.12 77 ARG A CA 1
ATOM 587 C C . ARG A 1 77 ? 18.289 2.600 -0.970 1.00 82.12 77 ARG A C 1
ATOM 589 O O . ARG A 1 77 ? 18.598 3.527 -0.226 1.00 82.12 77 ARG A O 1
ATOM 596 N N . CYS A 1 78 ? 17.043 2.424 -1.410 1.00 88.50 78 CYS A N 1
ATOM 597 C CA . CYS A 1 78 ? 15.924 3.180 -0.857 1.00 88.50 78 CYS A CA 1
ATOM 598 C C . CYS A 1 78 ? 15.541 2.569 0.499 1.00 88.50 78 CYS A C 1
ATOM 600 O O . CYS A 1 78 ? 14.687 1.685 0.572 1.00 88.50 78 CYS A O 1
ATOM 602 N N . GLU A 1 79 ? 16.207 3.014 1.568 1.00 90.06 79 GLU A N 1
ATOM 603 C CA . GLU A 1 79 ? 15.997 2.481 2.923 1.00 90.06 79 GLU A CA 1
ATOM 604 C C . GLU A 1 79 ? 14.523 2.537 3.341 1.00 90.06 79 GLU A C 1
ATOM 606 O O . GLU A 1 79 ? 14.009 1.559 3.869 1.00 90.06 79 GLU A O 1
ATOM 611 N N . ALA A 1 80 ? 13.809 3.618 3.004 1.00 91.62 80 ALA A N 1
ATOM 612 C CA . ALA A 1 80 ? 12.399 3.785 3.355 1.00 91.62 80 ALA A CA 1
ATOM 613 C C . ALA A 1 80 ? 11.473 2.716 2.740 1.00 91.62 80 ALA A C 1
ATOM 615 O O . ALA A 1 80 ? 10.542 2.260 3.399 1.00 91.62 80 ALA A O 1
ATOM 616 N N . LEU A 1 81 ? 11.707 2.300 1.488 1.00 95.44 81 LEU A N 1
ATOM 617 C CA . LEU A 1 81 ? 10.907 1.243 0.854 1.00 95.44 81 LEU A CA 1
ATOM 618 C C . LEU A 1 81 ? 11.328 -0.145 1.347 1.00 95.44 81 LEU A C 1
ATOM 620 O O . LEU A 1 81 ? 10.478 -1.013 1.533 1.00 95.44 81 LEU A O 1
ATOM 624 N N . GLN A 1 82 ? 12.621 -0.359 1.604 1.00 94.88 82 GLN A N 1
ATOM 625 C CA . GLN A 1 82 ? 13.115 -1.629 2.144 1.00 94.88 82 GLN A CA 1
ATOM 626 C C . GLN A 1 82 ? 12.646 -1.886 3.571 1.00 94.88 82 GLN A C 1
ATOM 628 O O . GLN A 1 82 ? 12.250 -3.014 3.874 1.00 94.88 82 GLN A O 1
ATOM 633 N N . SER A 1 83 ? 12.687 -0.871 4.437 1.00 94.69 83 SER A N 1
ATOM 634 C CA . SER A 1 83 ? 12.158 -0.971 5.795 1.00 94.69 83 SER A CA 1
ATOM 635 C C . SER A 1 83 ? 10.659 -1.224 5.748 1.00 94.69 83 SER A C 1
ATOM 637 O O . SER A 1 83 ? 10.205 -2.203 6.322 1.00 94.69 83 SER A O 1
ATOM 639 N N . LEU A 1 84 ? 9.911 -0.460 4.945 1.00 96.44 84 LEU A N 1
ATOM 640 C CA . LEU A 1 84 ? 8.471 -0.647 4.797 1.00 96.44 84 LEU A CA 1
ATOM 641 C C . LEU A 1 84 ? 8.103 -2.073 4.366 1.00 96.44 84 LEU A C 1
ATOM 643 O O . LEU A 1 84 ? 7.267 -2.709 5.000 1.00 96.44 84 LEU A O 1
ATOM 647 N N . ILE A 1 85 ? 8.714 -2.588 3.295 1.00 97.50 85 ILE A N 1
ATOM 648 C CA . ILE A 1 85 ? 8.410 -3.935 2.787 1.00 97.50 85 ILE A CA 1
ATOM 649 C C . ILE A 1 85 ? 8.734 -4.993 3.849 1.00 97.50 85 ILE A C 1
ATOM 651 O O . ILE A 1 85 ? 7.962 -5.934 4.036 1.00 97.50 85 ILE A O 1
ATOM 655 N N . ARG A 1 86 ? 9.848 -4.830 4.573 1.00 97.06 86 ARG A N 1
ATOM 656 C CA . ARG A 1 86 ? 10.240 -5.724 5.669 1.00 97.06 86 ARG A CA 1
ATOM 657 C C . ARG A 1 86 ? 9.236 -5.682 6.818 1.00 97.06 86 ARG A C 1
ATOM 659 O O . ARG A 1 86 ? 8.798 -6.738 7.269 1.00 97.06 86 ARG A O 1
ATOM 666 N N . ASP A 1 87 ? 8.863 -4.487 7.256 1.00 96.69 87 ASP A N 1
ATOM 667 C CA . ASP A 1 87 ? 7.962 -4.278 8.384 1.00 96.69 87 ASP A CA 1
ATOM 668 C C . ASP A 1 87 ? 6.563 -4.802 8.061 1.00 96.69 87 ASP A C 1
ATOM 670 O O . ASP A 1 87 ? 5.970 -5.516 8.865 1.00 96.69 87 ASP A O 1
ATOM 674 N N . MET A 1 88 ? 6.064 -4.551 6.849 1.00 97.56 88 MET A N 1
ATOM 675 C CA . MET A 1 88 ? 4.764 -5.055 6.406 1.00 97.56 88 MET A CA 1
ATOM 676 C C . MET A 1 88 ? 4.755 -6.577 6.224 1.00 97.56 88 MET A C 1
ATOM 678 O O . MET A 1 88 ? 3.764 -7.231 6.563 1.00 97.56 88 MET A O 1
ATOM 682 N N . ALA A 1 89 ? 5.854 -7.172 5.748 1.00 97.56 89 ALA A N 1
ATOM 683 C CA . ALA A 1 89 ? 5.997 -8.626 5.694 1.00 97.56 89 ALA A CA 1
ATOM 684 C C . ALA A 1 89 ? 6.010 -9.250 7.101 1.00 97.56 89 ALA A C 1
ATOM 686 O O . ALA A 1 89 ? 5.348 -10.269 7.332 1.00 97.56 89 ALA A O 1
ATOM 687 N N . ALA A 1 90 ? 6.708 -8.626 8.056 1.00 97.31 90 ALA A N 1
ATOM 688 C CA . ALA A 1 90 ? 6.717 -9.050 9.453 1.00 97.31 90 ALA A CA 1
ATOM 689 C C . ALA A 1 90 ? 5.323 -8.909 10.084 1.00 97.31 90 ALA A C 1
ATOM 691 O O . ALA A 1 90 ? 4.793 -9.878 10.630 1.00 97.31 90 ALA A O 1
ATOM 692 N N . LEU A 1 91 ? 4.680 -7.750 9.926 1.00 96.00 91 LEU A N 1
ATOM 693 C CA . LEU A 1 91 ? 3.332 -7.477 10.421 1.00 96.00 91 LEU A CA 1
ATOM 694 C C . LEU A 1 91 ? 2.326 -8.511 9.901 1.00 96.00 91 LEU A C 1
ATOM 696 O O . LEU A 1 91 ? 1.608 -9.124 10.690 1.00 96.00 91 LEU A O 1
ATOM 700 N N . ARG A 1 92 ? 2.315 -8.772 8.587 1.00 95.75 92 ARG A N 1
ATOM 701 C CA . ARG A 1 92 ? 1.452 -9.797 7.977 1.00 95.75 92 ARG A CA 1
ATOM 702 C C . ARG A 1 92 ? 1.711 -11.185 8.560 1.00 95.75 92 ARG A C 1
ATOM 704 O O . ARG A 1 92 ? 0.775 -11.958 8.747 1.00 95.75 92 ARG A O 1
ATOM 711 N N . THR A 1 93 ? 2.968 -11.521 8.836 1.00 94.56 93 THR A N 1
ATOM 712 C CA . THR A 1 93 ? 3.337 -12.824 9.408 1.00 94.56 93 THR A CA 1
ATOM 713 C C . THR A 1 93 ? 2.832 -12.971 10.844 1.00 94.56 93 THR A C 1
ATOM 715 O O . THR A 1 93 ? 2.347 -14.042 11.213 1.00 94.56 93 THR A O 1
ATOM 718 N N . HIS A 1 94 ? 2.889 -11.894 11.632 1.00 94.00 94 HIS A N 1
ATOM 719 C CA . HIS A 1 94 ? 2.488 -11.889 13.039 1.00 94.00 94 HIS A CA 1
ATOM 720 C C . HIS A 1 94 ? 0.981 -11.701 13.268 1.00 94.00 94 HIS A C 1
ATOM 722 O O . HIS A 1 94 ? 0.486 -12.105 14.315 1.00 94.00 94 HIS A O 1
ATOM 728 N N . GLN A 1 95 ? 0.237 -11.155 12.303 1.00 93.38 95 GLN A N 1
ATOM 729 C CA . GLN A 1 95 ? -1.196 -10.876 12.446 1.00 93.38 95 GLN A CA 1
ATOM 730 C C . GLN A 1 95 ? -2.045 -11.831 11.591 1.00 93.38 95 GLN A C 1
ATOM 732 O O . GLN A 1 95 ? -2.158 -11.680 10.371 1.00 93.38 95 GLN A O 1
ATOM 737 N N . SER A 1 96 ? -2.683 -12.826 12.220 1.00 90.19 96 SER A N 1
ATOM 738 C CA . SER A 1 96 ? -3.581 -13.769 11.524 1.00 90.19 96 SER A CA 1
ATOM 739 C C . SER A 1 96 ? -4.775 -13.071 10.868 1.00 90.19 96 SER A C 1
ATOM 741 O O . SER A 1 96 ? -5.113 -13.415 9.738 1.00 90.19 96 SER A O 1
ATOM 743 N N . ALA A 1 97 ? -5.326 -12.030 11.503 1.00 89.88 97 ALA A N 1
ATOM 744 C CA . ALA A 1 97 ? -6.447 -11.237 10.989 1.00 89.88 97 ALA A CA 1
ATOM 745 C C . ALA A 1 97 ? -6.205 -10.683 9.570 1.00 89.88 97 ALA A C 1
ATOM 747 O O . ALA A 1 97 ? -7.128 -10.622 8.753 1.00 89.88 97 ALA A O 1
ATOM 748 N N . ILE A 1 98 ? -4.950 -10.336 9.253 1.00 91.75 98 ILE A N 1
ATOM 749 C CA . ILE A 1 98 ? -4.537 -9.889 7.918 1.00 91.75 98 ILE A CA 1
ATOM 750 C C . ILE A 1 98 ? -4.533 -11.069 6.930 1.00 91.75 98 ILE A C 1
ATOM 752 O O . ILE A 1 98 ? -5.077 -10.976 5.829 1.00 91.75 98 ILE A O 1
ATOM 756 N N . ARG A 1 99 ? -3.927 -12.200 7.313 1.00 89.44 99 ARG A N 1
ATOM 757 C CA . ARG A 1 99 ? -3.767 -13.381 6.441 1.00 89.44 99 ARG A CA 1
ATOM 758 C C . ARG A 1 99 ? -5.089 -14.083 6.140 1.00 89.44 99 ARG A C 1
ATOM 760 O O . ARG A 1 99 ? -5.278 -14.586 5.037 1.00 89.44 99 ARG A O 1
ATOM 767 N N . GLU A 1 100 ? -6.002 -14.101 7.102 1.00 86.31 100 GLU A N 1
ATOM 768 C CA . GLU A 1 100 ? -7.310 -14.750 6.977 1.00 86.31 100 GLU A CA 1
ATOM 769 C C . GLU A 1 100 ? -8.305 -13.939 6.134 1.00 86.31 100 GLU A C 1
ATOM 771 O O . GLU A 1 100 ? -9.310 -14.495 5.670 1.00 86.31 100 GLU A O 1
ATOM 776 N N . GLY A 1 101 ? -7.988 -12.663 5.871 1.00 81.25 101 GLY A N 1
ATOM 777 C CA . GLY A 1 101 ? -8.794 -11.771 5.042 1.00 81.25 101 GLY A CA 1
ATOM 778 C C . GLY A 1 101 ? -10.003 -11.191 5.762 1.00 81.25 101 GLY A C 1
ATOM 779 O O . GLY A 1 101 ? -11.036 -10.989 5.130 1.00 81.25 101 GLY A O 1
ATOM 780 N N . CYS A 1 102 ? -9.898 -10.968 7.073 1.00 86.00 102 CYS A N 1
ATOM 781 C CA . CYS A 1 102 ? -11.037 -10.583 7.906 1.00 86.00 102 CYS A CA 1
ATOM 782 C C . CYS A 1 102 ? -11.273 -9.066 7.963 1.00 86.00 102 CYS A C 1
ATOM 784 O O . CYS A 1 102 ? -12.304 -8.644 8.476 1.00 86.00 102 CYS A O 1
ATOM 786 N N . LEU A 1 103 ? -10.347 -8.248 7.443 1.00 91.44 103 LEU A N 1
ATOM 787 C CA . LEU A 1 103 ? -10.469 -6.788 7.438 1.00 91.44 103 LEU A CA 1
ATOM 788 C C . LEU A 1 103 ? -11.694 -6.331 6.636 1.00 91.44 103 LEU A C 1
ATOM 790 O O . LEU A 1 103 ? -11.785 -6.542 5.424 1.00 91.44 103 LEU A O 1
ATOM 794 N N . ILE A 1 104 ? -12.607 -5.651 7.323 1.00 92.62 104 ILE A N 1
ATOM 795 C CA . ILE A 1 104 ? -13.748 -4.961 6.730 1.00 92.62 104 ILE A CA 1
ATOM 796 C C . ILE A 1 104 ? -13.351 -3.507 6.508 1.00 92.62 104 ILE A C 1
ATOM 798 O O . ILE A 1 104 ? -12.945 -2.818 7.442 1.00 92.62 104 ILE A O 1
ATOM 802 N N . TRP A 1 105 ? -13.471 -3.049 5.266 1.00 94.56 105 TRP A N 1
ATOM 803 C CA . TRP A 1 105 ? -13.047 -1.716 4.853 1.00 94.56 105 TRP A CA 1
ATOM 804 C C . TRP A 1 105 ? -14.226 -0.746 4.777 1.00 94.56 105 TRP A C 1
ATOM 806 O O . TRP A 1 105 ? -15.271 -1.072 4.212 1.00 94.56 105 TRP A O 1
ATOM 816 N N . SER A 1 106 ? -14.041 0.463 5.299 1.00 96.00 106 SER A N 1
ATOM 817 C CA . SER A 1 106 ? -14.978 1.581 5.201 1.00 96.00 106 SER A CA 1
ATOM 818 C C . SER A 1 106 ? -14.235 2.895 4.949 1.00 96.00 106 SER A C 1
ATOM 820 O O . SER A 1 106 ? -13.051 3.036 5.257 1.00 96.00 106 SER A O 1
ATOM 822 N N . SER A 1 107 ? -14.913 3.866 4.342 1.00 96.50 107 SER A N 1
ATOM 823 C CA . SER A 1 107 ? -14.360 5.209 4.152 1.00 96.50 107 SER A CA 1
ATOM 824 C C . SER A 1 107 ? -14.364 5.989 5.465 1.00 96.50 107 SER A C 1
ATOM 826 O O . SER A 1 107 ? -15.368 5.989 6.178 1.00 96.50 107 SER A O 1
ATOM 828 N N . LEU A 1 108 ? -13.296 6.737 5.720 1.00 94.69 108 LEU A N 1
ATOM 829 C CA . LEU A 1 108 ? -13.197 7.708 6.803 1.00 94.69 108 LEU A CA 1
ATOM 830 C C . LEU A 1 108 ? -12.995 9.102 6.189 1.00 94.69 108 LEU A C 1
ATOM 832 O O . LEU A 1 108 ? -11.883 9.505 5.8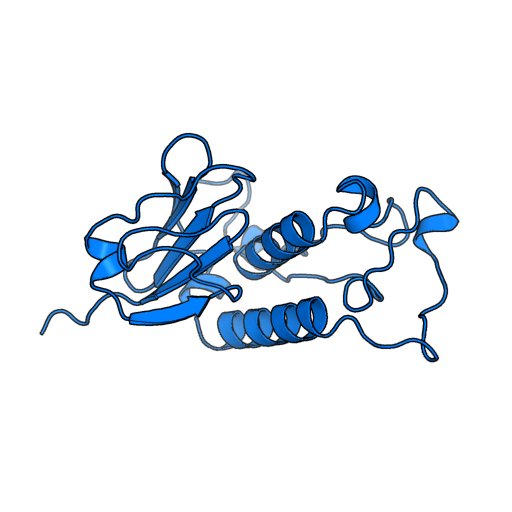67 1.00 94.69 108 LEU A O 1
ATOM 836 N N . GLY A 1 109 ? -14.089 9.831 5.968 1.00 93.50 109 GLY A N 1
ATOM 837 C CA . GLY A 1 109 ? -14.050 11.090 5.214 1.00 93.50 109 GLY A CA 1
ATOM 838 C C . GLY A 1 109 ? -13.753 10.885 3.720 1.00 93.50 109 GLY A C 1
ATOM 839 O O . GLY A 1 109 ? -14.075 9.840 3.157 1.00 93.50 109 GLY A O 1
ATOM 840 N N . SER A 1 110 ? -13.169 11.897 3.066 1.00 94.44 110 SER A N 1
ATOM 841 C CA . SER A 1 110 ? -12.844 11.877 1.626 1.00 94.44 110 SER A CA 1
ATOM 842 C C . SER A 1 110 ? -11.579 11.090 1.283 1.00 94.44 110 SER A C 1
ATOM 844 O O . SER A 1 110 ? -11.455 10.567 0.171 1.00 94.44 110 SER A O 1
ATOM 846 N N . ASP A 1 111 ? -10.639 11.033 2.227 1.00 95.69 111 ASP A N 1
ATOM 847 C CA . ASP A 1 111 ? -9.270 10.561 1.995 1.00 95.69 111 ASP A CA 1
ATOM 848 C C . ASP A 1 111 ? -8.796 9.500 2.986 1.00 95.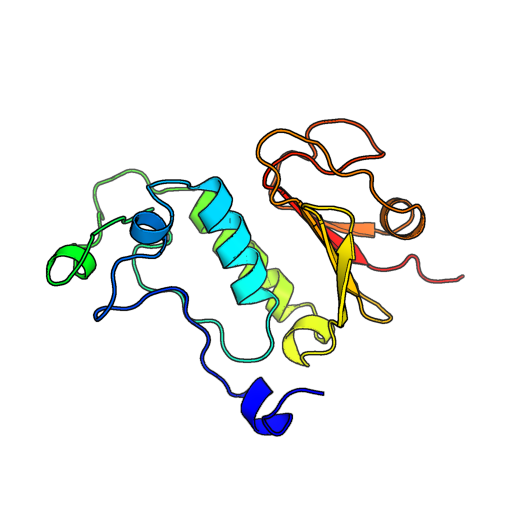69 111 ASP A C 1
ATOM 850 O O . ASP A 1 111 ? -7.717 8.929 2.815 1.00 95.69 111 ASP A O 1
ATOM 854 N N . GLY A 1 112 ? -9.603 9.202 3.999 1.00 96.00 112 GLY A N 1
ATOM 855 C CA . GLY A 1 112 ? -9.329 8.136 4.940 1.00 96.00 112 GLY A CA 1
ATOM 856 C C . GLY A 1 112 ? -9.934 6.808 4.507 1.00 96.00 112 GLY A C 1
ATOM 857 O O . GLY A 1 112 ? -11.052 6.735 3.990 1.00 96.00 112 GLY A O 1
ATOM 858 N N . LEU A 1 113 ? -9.208 5.736 4.789 1.00 97.06 113 LEU A N 1
ATOM 859 C CA . LEU A 1 113 ? -9.678 4.365 4.685 1.00 97.06 113 LEU A CA 1
ATOM 860 C C . LEU A 1 113 ? -9.460 3.674 6.032 1.00 97.06 113 LEU A C 1
ATOM 862 O O . LEU A 1 113 ? -8.352 3.685 6.565 1.00 97.06 113 LEU A O 1
ATOM 866 N N . LEU A 1 114 ? -10.522 3.080 6.566 1.00 96.06 114 LEU A N 1
ATOM 867 C CA . LEU A 1 114 ? -10.538 2.365 7.835 1.00 96.06 114 LEU A CA 1
ATOM 868 C C . LEU A 1 114 ? -10.765 0.874 7.564 1.00 96.06 114 LEU A C 1
ATOM 870 O O . LEU A 1 114 ? -11.792 0.493 7.010 1.00 96.06 114 LEU A O 1
ATOM 874 N N . GLY A 1 115 ? -9.805 0.033 7.940 1.00 95.44 115 GLY A N 1
ATOM 875 C CA . GLY A 1 115 ? -9.923 -1.425 7.927 1.00 95.44 115 GLY A CA 1
ATOM 876 C C . GLY A 1 115 ? -10.079 -1.945 9.348 1.00 95.44 115 GLY A C 1
ATOM 877 O O . GLY A 1 115 ? -9.297 -1.561 10.211 1.00 95.44 115 GLY A O 1
ATOM 878 N N . GLN A 1 116 ? -11.067 -2.793 9.627 1.00 93.81 116 GLN A N 1
ATOM 879 C CA . GLN A 1 116 ? -11.317 -3.276 10.989 1.00 93.81 116 GLN A CA 1
ATOM 880 C C . GLN A 1 116 ? -11.651 -4.762 11.049 1.00 93.81 116 GLN A C 1
ATOM 882 O O . GLN A 1 116 ? -12.273 -5.328 10.153 1.00 93.81 116 GLN A O 1
ATOM 887 N N . THR A 1 117 ? -11.238 -5.358 12.158 1.00 91.81 117 THR A N 1
ATOM 888 C CA . THR A 1 117 ? -11.637 -6.664 12.683 1.00 91.81 117 THR A CA 1
ATOM 889 C C . THR A 1 117 ? -11.871 -6.508 14.187 1.00 91.81 117 THR A C 1
ATOM 891 O O . THR A 1 117 ? -11.665 -5.420 14.730 1.00 91.81 117 THR A O 1
ATOM 894 N N . ASP A 1 118 ? -12.224 -7.592 14.871 1.00 87.69 118 ASP A N 1
ATOM 895 C CA . ASP A 1 118 ? -12.403 -7.578 16.327 1.00 87.69 118 ASP A CA 1
ATOM 896 C C . ASP A 1 118 ? -11.102 -7.263 17.095 1.00 87.69 118 ASP A C 1
ATOM 898 O O . ASP A 1 118 ? -11.156 -6.714 18.190 1.00 87.69 118 ASP A O 1
ATOM 902 N N . SER A 1 119 ? -9.928 -7.579 16.532 1.00 88.50 119 SER A N 1
ATOM 903 C CA . SER A 1 119 ? -8.628 -7.439 17.216 1.00 88.50 119 SER A CA 1
ATOM 904 C C . SER A 1 119 ? -7.667 -6.433 16.577 1.00 88.50 119 SER A C 1
ATOM 906 O O . SER A 1 119 ? -6.721 -5.985 17.226 1.00 88.50 119 SER A O 1
ATOM 908 N N . LEU A 1 120 ? -7.901 -6.064 15.317 1.00 92.69 120 LEU A N 1
ATOM 909 C CA . LEU A 1 120 ? -6.998 -5.252 14.503 1.00 92.69 120 LEU A CA 1
ATOM 910 C C . LEU A 1 120 ? -7.756 -4.143 13.781 1.00 92.69 120 LEU A C 1
ATOM 912 O O . LEU A 1 120 ? -8.794 -4.387 13.163 1.00 92.69 120 LEU A O 1
ATOM 916 N N . GLN A 1 121 ? -7.181 -2.948 13.792 1.00 94.50 121 GLN A N 1
ATOM 917 C CA . GLN A 1 121 ? -7.671 -1.773 13.094 1.00 94.50 121 GLN A CA 1
ATOM 918 C C . GLN A 1 121 ? -6.538 -1.151 12.275 1.00 94.50 121 GLN A C 1
ATOM 920 O O . GLN A 1 121 ? -5.380 -1.146 12.682 1.00 94.50 121 GLN A O 1
ATOM 925 N N . VAL A 1 122 ? -6.871 -0.629 11.103 1.00 95.19 122 VAL A N 1
ATOM 926 C CA . VAL A 1 122 ? -5.948 0.018 10.173 1.00 95.19 122 VAL A CA 1
ATOM 927 C C . VAL A 1 122 ? -6.564 1.331 9.739 1.00 95.19 122 VAL A C 1
ATOM 929 O O . VAL A 1 122 ? -7.721 1.349 9.328 1.00 95.19 122 VAL A O 1
ATOM 932 N N . VAL A 1 123 ? -5.790 2.410 9.761 1.00 95.62 123 VAL A N 1
ATOM 933 C CA . VAL A 1 123 ? -6.189 3.678 9.150 1.00 95.62 123 VAL A CA 1
ATOM 934 C C . VAL A 1 123 ? -5.148 4.082 8.122 1.00 95.62 123 VAL A C 1
ATOM 936 O O . VAL A 1 123 ? -3.954 4.048 8.402 1.00 95.62 123 VAL A O 1
ATOM 939 N N . ILE A 1 124 ? -5.604 4.456 6.931 1.00 96.12 124 ILE A N 1
ATOM 940 C CA . ILE A 1 124 ? -4.775 4.974 5.842 1.00 96.12 124 ILE A CA 1
ATOM 941 C C . ILE A 1 124 ? -5.312 6.349 5.466 1.00 96.12 124 ILE A C 1
ATOM 943 O O . ILE A 1 124 ? -6.498 6.478 5.174 1.00 96.12 124 ILE A O 1
ATOM 947 N N . ASN A 1 125 ? -4.446 7.358 5.441 1.00 96.00 125 ASN A N 1
ATOM 948 C CA . ASN A 1 125 ? -4.745 8.685 4.921 1.00 96.00 125 ASN A CA 1
ATOM 949 C C . ASN A 1 125 ? -4.045 8.866 3.572 1.00 96.00 125 ASN A C 1
ATOM 951 O O . ASN A 1 125 ? -2.822 8.964 3.523 1.00 96.00 125 ASN A O 1
ATOM 955 N N . ARG A 1 126 ? -4.808 8.946 2.477 1.00 95.81 126 ARG A N 1
ATOM 956 C CA . ARG A 1 126 ? -4.243 9.199 1.138 1.00 95.81 126 ARG A CA 1
ATOM 957 C C . ARG A 1 126 ? -4.058 10.683 0.817 1.00 95.81 126 ARG A C 1
ATOM 959 O O . ARG A 1 126 ? -3.528 10.997 -0.248 1.00 95.81 126 ARG A O 1
ATOM 966 N N . SER A 1 127 ? -4.554 11.585 1.666 1.00 95.12 127 SER A N 1
ATOM 967 C CA . SER A 1 127 ? -4.504 13.019 1.398 1.00 95.12 127 SER A CA 1
ATOM 968 C C . SER A 1 127 ? -3.058 13.483 1.299 1.00 95.12 127 SER A C 1
ATOM 970 O O . SER A 1 127 ? -2.209 13.060 2.083 1.00 95.12 127 SER A O 1
ATOM 972 N N . ARG A 1 128 ? -2.786 14.367 0.338 1.00 93.56 128 ARG A N 1
ATOM 973 C CA . ARG A 1 128 ? -1.495 15.055 0.200 1.00 93.56 128 ARG A CA 1
ATOM 974 C C . ARG A 1 128 ? -1.437 16.352 1.007 1.00 93.56 128 ARG A C 1
ATOM 976 O O . ARG A 1 128 ? -0.362 16.911 1.184 1.00 93.56 128 ARG A O 1
ATOM 983 N N . GLU A 1 129 ? -2.584 16.829 1.486 1.00 93.06 129 GLU A N 1
ATOM 984 C CA . GLU A 1 129 ? -2.729 18.187 2.023 1.00 93.06 129 GLU A CA 1
ATOM 985 C C . GLU A 1 129 ? -3.371 18.228 3.412 1.00 93.06 129 GLU A C 1
ATOM 987 O O . GLU A 1 129 ? -3.154 19.183 4.154 1.00 93.06 129 GLU A O 1
ATOM 992 N N . GLN A 1 130 ? -4.165 17.218 3.774 1.00 92.38 130 GLN A N 1
ATOM 993 C CA . GLN A 1 130 ? -4.975 17.237 4.986 1.00 92.38 130 GLN A CA 1
ATOM 994 C C . GLN A 1 130 ? -4.613 16.092 5.924 1.00 92.38 130 GLN A C 1
ATOM 996 O O . GLN A 1 130 ? -4.529 14.928 5.527 1.00 92.38 130 GLN A O 1
ATOM 1001 N N . HIS A 1 131 ? -4.463 16.419 7.204 1.00 91.75 131 HIS A N 1
ATOM 1002 C CA . HIS A 1 131 ? -4.406 15.405 8.247 1.00 91.75 131 HIS A CA 1
ATOM 1003 C C . HIS A 1 131 ? -5.794 14.818 8.471 1.00 91.75 131 HIS A C 1
ATOM 1005 O O . HIS A 1 131 ? -6.805 15.516 8.380 1.00 91.75 131 HIS A O 1
ATOM 1011 N N . LEU A 1 132 ? -5.829 13.531 8.782 1.00 92.25 132 LEU A N 1
ATOM 1012 C CA . LEU A 1 132 ? -7.053 12.782 8.991 1.00 92.25 132 LEU A CA 1
ATOM 1013 C C . LEU A 1 132 ? -7.320 12.645 10.494 1.00 92.25 132 LEU A C 1
ATOM 1015 O O . LEU A 1 132 ? -6.548 11.964 11.171 1.00 92.25 132 LEU A O 1
ATOM 1019 N N . PRO A 1 133 ? -8.396 13.241 11.034 1.00 91.38 133 PRO A N 1
ATOM 1020 C CA . PRO A 1 133 ? -8.771 13.042 12.428 1.00 91.38 133 PRO A CA 1
ATOM 1021 C C . PRO A 1 133 ? -9.023 11.559 12.717 1.00 91.38 133 PRO A C 1
ATOM 1023 O O . PRO A 1 133 ? -9.786 10.899 12.006 1.00 91.38 133 PRO A O 1
ATOM 1026 N N . LEU A 1 134 ? -8.389 11.033 13.763 1.00 88.88 134 LEU A N 1
ATOM 1027 C CA . LEU A 1 134 ? -8.538 9.635 14.157 1.00 88.88 134 LEU A CA 1
ATOM 1028 C C . LEU A 1 134 ? -9.746 9.462 15.089 1.00 88.88 134 LEU A C 1
ATOM 1030 O O . LEU A 1 134 ? -9.886 10.242 16.025 1.00 88.88 134 LEU A O 1
ATOM 1034 N N . PRO A 1 135 ? -10.610 8.451 14.895 1.00 86.31 135 PRO A N 1
ATOM 1035 C CA . PRO A 1 135 ? -11.670 8.124 15.849 1.00 86.31 135 PRO A CA 1
ATOM 1036 C C . PRO A 1 135 ? -11.131 7.762 17.243 1.00 86.31 135 PRO A C 1
ATOM 1038 O O . PRO A 1 135 ? -10.048 7.187 17.353 1.00 86.31 135 PRO A O 1
ATOM 1041 N N . ASP A 1 136 ? -11.917 8.009 18.298 1.00 85.56 136 ASP A N 1
ATOM 1042 C CA . ASP A 1 136 ? -11.545 7.717 19.695 1.00 85.56 136 ASP A CA 1
ATOM 1043 C C . ASP A 1 136 ? -11.037 6.291 19.913 1.00 85.56 136 ASP A C 1
ATOM 1045 O O . ASP A 1 136 ? -10.003 6.089 20.545 1.00 85.56 136 ASP A O 1
ATOM 1049 N N . HIS A 1 137 ? -11.725 5.301 19.341 1.00 81.31 137 HIS A N 1
ATOM 1050 C CA . HIS A 1 137 ? -11.365 3.892 19.506 1.00 81.31 137 HIS A CA 1
ATOM 1051 C C . HIS A 1 137 ? -10.018 3.525 18.869 1.00 81.31 137 HIS A C 1
ATOM 1053 O O . HIS A 1 137 ? -9.388 2.566 19.301 1.00 81.31 137 HIS A O 1
ATOM 1059 N N . ILE A 1 138 ? -9.564 4.286 17.864 1.00 84.62 138 ILE A N 1
ATOM 1060 C CA . ILE A 1 138 ? -8.223 4.135 17.281 1.00 84.62 138 ILE A CA 1
ATOM 1061 C C . ILE A 1 138 ? -7.188 4.767 18.213 1.00 84.62 138 ILE A C 1
ATOM 1063 O O . ILE A 1 138 ? -6.122 4.195 18.423 1.00 84.62 138 ILE A O 1
ATOM 1067 N N . ARG A 1 139 ? -7.513 5.924 18.807 1.00 83.69 139 ARG A N 1
ATOM 1068 C CA . ARG A 1 139 ? -6.627 6.640 19.740 1.00 83.69 139 ARG A CA 1
ATOM 1069 C C . ARG A 1 139 ? -6.393 5.878 21.042 1.00 83.69 139 ARG A C 1
ATOM 1071 O O . ARG A 1 139 ? -5.319 5.991 21.621 1.00 83.69 139 ARG A O 1
ATOM 1078 N N . SER A 1 140 ? -7.378 5.107 21.502 1.00 84.31 140 SER A N 1
ATOM 1079 C CA . SER A 1 140 ? -7.274 4.299 22.723 1.00 84.31 140 SER A CA 1
ATOM 1080 C C . SER A 1 140 ? -6.546 2.964 22.538 1.00 84.31 140 SER A C 1
ATOM 1082 O O . SER A 1 140 ? -6.267 2.285 23.525 1.00 84.31 140 SER A O 1
ATOM 1084 N N . GLY A 1 141 ? -6.293 2.538 21.299 1.00 85.81 141 GLY A N 1
ATOM 1085 C CA . GLY A 1 141 ? -5.643 1.261 21.015 1.00 85.81 141 GLY A CA 1
ATOM 1086 C C . GLY A 1 141 ? -4.114 1.322 21.089 1.00 85.81 141 GLY A C 1
ATOM 1087 O O . GLY A 1 141 ? -3.506 2.385 21.199 1.00 85.81 141 GLY A O 1
ATOM 1088 N N . THR A 1 142 ? -3.470 0.156 21.004 1.00 90.19 142 THR A N 1
ATOM 1089 C CA . THR A 1 142 ? -2.001 0.066 20.965 1.00 90.19 142 THR A CA 1
ATOM 1090 C C . THR A 1 142 ? -1.520 0.095 19.521 1.00 90.19 142 THR A C 1
ATOM 1092 O O . THR A 1 142 ? -1.861 -0.787 18.734 1.00 90.19 142 THR A O 1
ATOM 1095 N N . ILE A 1 143 ? -0.717 1.097 19.162 1.00 91.06 143 ILE A N 1
ATOM 1096 C CA . ILE A 1 143 ? -0.088 1.170 17.839 1.00 91.06 143 ILE A CA 1
ATOM 1097 C C . ILE A 1 143 ? 0.972 0.074 17.741 1.00 91.06 143 ILE A C 1
ATOM 1099 O O . ILE A 1 143 ? 1.946 0.080 18.491 1.00 91.06 143 ILE A O 1
ATOM 1103 N N . ILE A 1 144 ? 0.795 -0.847 16.796 1.00 93.38 144 ILE A N 1
ATOM 1104 C CA . ILE A 1 144 ? 1.756 -1.929 16.540 1.00 93.38 144 ILE A CA 1
ATOM 1105 C C . ILE A 1 144 ? 2.617 -1.670 15.302 1.00 93.38 144 ILE A C 1
ATOM 1107 O O . ILE A 1 144 ? 3.658 -2.301 15.140 1.00 93.38 144 ILE A O 1
ATOM 1111 N N . TRP A 1 145 ? 2.188 -0.759 14.424 1.00 93.88 145 TRP A N 1
ATOM 1112 C CA . TRP A 1 145 ? 2.954 -0.332 13.257 1.00 93.88 145 TRP A CA 1
ATOM 1113 C C . TRP A 1 145 ? 2.457 1.024 12.728 1.00 93.88 145 TRP A C 1
ATOM 1115 O O . TRP A 1 145 ? 1.262 1.321 12.791 1.00 93.88 145 TRP A O 1
ATOM 1125 N N . SER A 1 146 ? 3.360 1.828 12.164 1.00 92.38 146 SER A N 1
ATOM 1126 C CA . SER A 1 146 ? 3.037 3.038 11.401 1.00 92.38 146 SER A CA 1
ATOM 1127 C C . SER A 1 146 ? 4.066 3.276 10.290 1.00 92.38 146 SER A C 1
ATOM 1129 O O . SER A 1 146 ? 5.208 2.829 10.383 1.00 92.38 146 SER A O 1
ATOM 1131 N N . SER A 1 147 ? 3.686 3.997 9.233 1.00 86.56 147 SER A N 1
ATOM 1132 C CA . SER A 1 147 ? 4.532 4.258 8.051 1.00 86.56 147 SER A CA 1
ATOM 1133 C C . SER A 1 147 ? 5.685 5.260 8.267 1.00 86.56 147 SER A C 1
ATOM 1135 O O . SER A 1 147 ? 6.293 5.692 7.288 1.00 86.56 147 SER A O 1
ATOM 1137 N N . ASN A 1 148 ? 6.005 5.593 9.523 1.00 66.88 148 ASN A N 1
ATOM 1138 C CA . ASN A 1 148 ? 6.818 6.725 9.986 1.00 66.88 148 ASN A CA 1
ATOM 1139 C C . ASN A 1 148 ? 6.221 8.113 9.724 1.00 66.88 148 ASN A C 1
ATOM 1141 O O . ASN A 1 148 ? 5.435 8.318 8.804 1.00 66.88 148 ASN A O 1
ATOM 1145 N N . ASP A 1 149 ? 6.592 9.022 10.631 1.00 50.84 149 ASP A N 1
ATOM 1146 C CA . ASP A 1 149 ? 5.948 10.293 10.940 1.00 50.84 149 ASP A CA 1
ATOM 1147 C C . ASP A 1 149 ? 4.434 10.150 11.174 1.00 50.84 149 ASP A C 1
ATOM 1149 O O . ASP A 1 149 ? 3.602 10.468 10.324 1.00 50.84 149 ASP A O 1
ATOM 1153 N N . LEU A 1 150 ? 4.054 9.822 12.419 1.00 49.19 150 LEU A N 1
ATOM 1154 C CA . LEU A 1 150 ? 2.893 10.490 13.025 1.00 49.19 150 LEU A CA 1
ATOM 1155 C C . LEU A 1 150 ? 3.218 11.994 13.100 1.00 49.19 150 LEU A C 1
ATOM 1157 O O . LEU A 1 150 ? 3.439 12.558 14.169 1.00 49.19 150 LEU A O 1
ATOM 1161 N N . ASN A 1 151 ? 3.344 12.645 11.945 1.00 43.28 151 ASN A N 1
ATOM 1162 C CA . ASN A 1 151 ? 3.399 14.081 11.873 1.00 43.28 151 ASN A CA 1
ATOM 1163 C C . ASN A 1 151 ? 2.003 14.570 12.232 1.00 43.28 151 ASN A C 1
ATOM 1165 O O . ASN A 1 151 ? 1.027 14.248 11.557 1.00 43.28 151 ASN A O 1
ATOM 1169 N N . ALA A 1 152 ? 1.994 15.383 13.287 1.00 47.84 152 ALA A N 1
ATOM 1170 C CA . ALA A 1 152 ? 0.924 16.241 13.760 1.00 47.84 152 ALA A CA 1
ATOM 1171 C C . ALA A 1 152 ? -0.125 15.601 14.669 1.00 47.84 152 ALA A C 1
ATOM 1173 O O . ALA A 1 152 ? -1.154 15.102 14.237 1.00 47.84 152 ALA A O 1
ATOM 1174 N N . THR A 1 153 ? 0.079 15.841 15.963 1.00 52.41 153 THR A N 1
ATOM 1175 C CA . THR A 1 153 ? -0.899 15.740 17.055 1.00 52.41 153 THR A CA 1
ATOM 1176 C C . THR A 1 153 ? -1.351 14.325 17.446 1.00 52.41 153 THR A C 1
ATOM 1178 O O . THR A 1 153 ? -1.529 13.474 16.584 1.00 52.41 153 THR A O 1
ATOM 1181 N N . PRO A 1 154 ? -1.587 14.063 18.749 1.00 63.75 154 PRO A N 1
ATOM 1182 C CA . PRO A 1 154 ? -2.116 12.778 19.233 1.00 63.75 154 PRO A CA 1
ATOM 1183 C C . PRO A 1 154 ? -3.433 12.349 18.564 1.00 63.75 154 PRO A C 1
ATOM 1185 O O . PRO A 1 154 ? -3.810 11.180 18.622 1.00 63.75 154 PRO A O 1
ATOM 1188 N N . ASP A 1 155 ? -4.127 13.297 17.929 1.00 80.38 155 ASP A N 1
ATOM 1189 C CA . ASP A 1 155 ? -5.508 13.146 17.495 1.00 80.38 155 ASP A CA 1
ATOM 1190 C C . ASP A 1 155 ? -5.683 12.942 15.981 1.00 80.38 155 ASP A C 1
ATOM 1192 O O . ASP A 1 155 ? -6.816 12.753 15.525 1.00 80.38 155 ASP A O 1
ATOM 1196 N N . ALA A 1 156 ? -4.602 12.977 15.191 1.00 87.94 156 ALA A N 1
ATOM 1197 C CA . ALA A 1 156 ? -4.681 12.916 13.733 1.00 87.94 156 ALA A CA 1
ATOM 1198 C C . ALA A 1 156 ? -3.549 12.109 13.079 1.00 87.94 156 ALA A C 1
ATOM 1200 O O . ALA A 1 156 ? -2.447 11.976 13.602 1.00 87.94 156 ALA A O 1
ATOM 1201 N N . LEU A 1 157 ? -3.845 11.577 11.894 1.00 90.88 157 LEU A N 1
ATOM 1202 C CA . LEU A 1 157 ? -2.920 10.853 11.032 1.00 90.88 157 LEU A CA 1
ATOM 1203 C C . LEU A 1 157 ? -2.444 11.775 9.899 1.00 90.88 157 LEU A C 1
ATOM 1205 O O . LEU A 1 157 ? -3.264 12.354 9.179 1.00 90.88 157 LEU A O 1
ATOM 1209 N N . GLY A 1 158 ? -1.127 11.911 9.740 1.00 91.62 158 GLY A N 1
ATOM 1210 C CA . GLY A 1 158 ? -0.504 12.800 8.756 1.00 91.62 158 GLY A CA 1
ATOM 1211 C C . GLY A 1 158 ? -0.854 12.467 7.300 1.00 91.62 158 GLY A C 1
ATOM 1212 O O . GLY A 1 158 ? -1.428 11.418 6.997 1.00 91.62 158 GLY A O 1
ATOM 1213 N N . CYS A 1 159 ? -0.511 13.367 6.379 1.00 93.06 159 CYS A N 1
ATOM 1214 C CA . CYS A 1 159 ? -0.688 13.150 4.941 1.00 93.06 159 CYS A CA 1
ATOM 1215 C C . CYS A 1 159 ? 0.070 11.906 4.456 1.00 93.06 159 CYS A C 1
ATOM 1217 O O . CYS A 1 159 ? 1.158 11.614 4.944 1.00 93.06 159 CYS A O 1
ATOM 1219 N N . GLN A 1 160 ? -0.505 11.197 3.483 1.00 93.94 160 GLN A N 1
ATOM 1220 C CA . GLN A 1 160 ? 0.059 9.994 2.854 1.00 93.94 160 GLN A CA 1
ATOM 1221 C C . GLN A 1 160 ? 0.648 8.970 3.843 1.00 93.94 160 GLN A C 1
ATOM 1223 O O . GLN A 1 160 ? 1.703 8.387 3.599 1.00 93.94 160 GLN A O 1
ATOM 1228 N N . SER A 1 161 ? -0.040 8.737 4.962 1.00 94.00 161 SER A N 1
ATOM 1229 C CA . SER A 1 161 ? 0.451 7.879 6.043 1.00 94.00 161 SER A CA 1
ATOM 1230 C C . SER A 1 161 ? -0.557 6.806 6.446 1.00 94.00 161 SER A C 1
ATOM 1232 O O . SER A 1 161 ? -1.736 6.847 6.079 1.00 94.00 161 SER A O 1
ATOM 1234 N N . ALA A 1 162 ? -0.078 5.805 7.178 1.00 95.19 162 ALA A N 1
ATOM 1235 C CA . ALA A 1 162 ? -0.888 4.700 7.660 1.00 95.19 162 ALA A CA 1
ATOM 1236 C C . ALA A 1 162 ? -0.484 4.277 9.075 1.00 95.19 162 ALA A C 1
ATOM 1238 O O . ALA A 1 162 ? 0.684 4.364 9.459 1.00 95.19 162 ALA A O 1
ATOM 1239 N N . VAL A 1 163 ? -1.457 3.771 9.829 1.00 94.31 163 VAL A N 1
ATOM 1240 C CA . VAL A 1 163 ? -1.263 3.224 11.174 1.00 94.31 163 VAL A CA 1
ATOM 1241 C C . VAL A 1 163 ? -2.048 1.930 11.337 1.00 94.31 163 VAL A C 1
ATOM 1243 O O . VAL A 1 163 ? -3.145 1.777 10.795 1.00 94.31 163 VAL A O 1
ATOM 1246 N N . VAL A 1 164 ? -1.477 0.996 12.090 1.00 94.44 164 VAL A N 1
ATOM 1247 C CA . VAL A 1 164 ? -2.099 -0.270 12.465 1.00 94.44 164 VAL A CA 1
ATOM 1248 C C . VAL A 1 164 ? -2.123 -0.354 13.984 1.00 94.44 164 VAL A C 1
ATOM 1250 O O . VAL A 1 164 ? -1.102 -0.188 14.656 1.00 94.44 164 VAL A O 1
ATOM 1253 N N . VAL A 1 165 ? -3.312 -0.607 14.514 1.00 93.19 165 VAL A N 1
ATOM 1254 C CA . VAL A 1 165 ? -3.636 -0.534 15.933 1.00 93.19 165 VAL A CA 1
ATOM 1255 C C . VAL A 1 165 ? -4.323 -1.828 16.348 1.00 93.19 165 VAL A C 1
ATOM 1257 O O . VAL A 1 165 ? -5.175 -2.342 15.623 1.00 93.19 165 VAL A O 1
ATOM 1260 N N . THR A 1 166 ? -3.975 -2.365 17.511 1.00 90.44 166 THR A N 1
ATOM 1261 C CA . THR A 1 166 ? -4.749 -3.434 18.153 1.00 90.44 166 THR A CA 1
ATOM 1262 C C . THR A 1 166 ? -5.675 -2.832 19.199 1.00 90.44 166 THR A C 1
ATOM 1264 O O . THR A 1 166 ? -5.305 -1.863 19.871 1.00 90.44 166 THR A O 1
ATOM 1267 N N . GLY A 1 167 ? -6.878 -3.393 19.341 1.00 75.62 167 GLY A N 1
ATOM 1268 C CA . GLY A 1 167 ? -7.809 -2.961 20.384 1.00 75.62 167 GLY A CA 1
ATOM 1269 C C . GLY A 1 167 ? -7.148 -3.022 21.765 1.00 75.62 167 GLY A C 1
ATOM 1270 O O . GLY A 1 167 ? -6.321 -3.898 22.018 1.00 75.62 167 GLY A O 1
ATOM 1271 N N . SER A 1 168 ? -7.487 -2.086 22.654 1.00 56.62 168 SER A N 1
ATOM 1272 C CA . SER A 1 168 ? -7.220 -2.276 24.080 1.00 56.62 168 SER A CA 1
ATOM 1273 C C . SER A 1 168 ? -7.938 -3.555 24.491 1.00 56.62 168 SER A C 1
ATOM 1275 O O . SER A 1 168 ? -9.147 -3.651 24.255 1.00 56.62 168 SER A O 1
ATOM 1277 N N . GLU A 1 169 ? -7.230 -4.529 25.066 1.00 44.47 169 GLU A N 1
ATOM 1278 C CA . GLU A 1 169 ? -7.911 -5.614 25.770 1.00 44.47 169 GLU A CA 1
ATOM 1279 C C . GLU A 1 169 ? -8.956 -4.959 26.677 1.00 44.47 169 GLU A C 1
ATOM 1281 O O . GLU A 1 169 ? -8.642 -4.062 27.464 1.00 44.47 169 GLU A O 1
ATOM 1286 N N . SER A 1 170 ? -10.227 -5.311 26.474 1.00 32.44 170 SER A N 1
ATOM 1287 C CA . SER A 1 170 ? -11.216 -5.001 27.497 1.00 32.44 170 SER A CA 1
ATOM 1288 C C . SER A 1 170 ? -10.743 -5.740 28.753 1.00 32.44 170 SER A C 1
ATOM 1290 O O . SER A 1 170 ? -10.433 -6.927 28.621 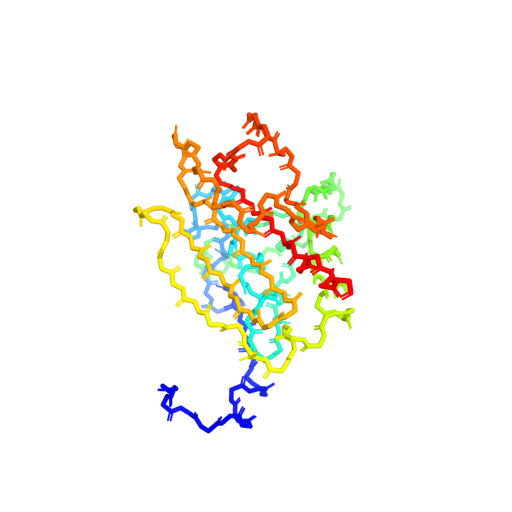1.00 32.44 170 SER A O 1
ATOM 1292 N N . PRO A 1 171 ? -10.590 -5.056 29.900 1.00 36.50 171 PRO A N 1
ATOM 1293 C CA . PRO A 1 171 ? -10.116 -5.687 31.128 1.00 36.50 171 PRO A CA 1
ATOM 1294 C C . PRO A 1 171 ? -11.004 -6.857 31.565 1.00 36.50 171 PRO A C 1
ATOM 1296 O O . PRO A 1 171 ? -12.215 -6.848 31.236 1.00 36.50 171 PRO A O 1
#

Sequence (171 aa):
AGWYRPEVTRAQMNLLDSHDVPRALHTLQGDVEALKLAL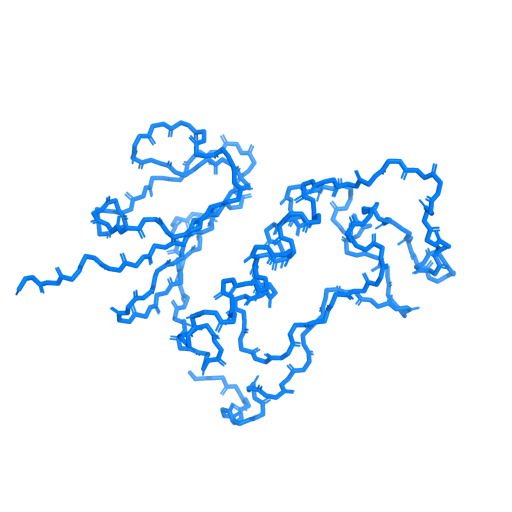VLLFLLPGAPCVYYGTEAALAGGPEPGCREGFPWNRPRCEALQSLIRDMAALRTHQSAIREGCLIWSSLGSDGLLGQTDSLQVVINRSREQHLPLPDHIRSGTIIWSSNDLNATPDALGCQSAVVVTGSESP

Foldseek 3Di:
DDPDDLVCQQADEDECDDQQFWDNCQVVVNPVLVLLVVLLVLLQGHHHYDYYPCVQQSQGFHHPPRNVDDRCPPDDTPVLSVVSNVLSVVVSVPDVCSHSRVWDWDDQPPFWIWTDDLWKIKIFGQAPPDWGFDDPQQLQFAWPDKSDDPPDDSGTRDHSIMTMTTGDPPD

Radius of gyration: 16.73 Å; chains: 1; bounding box: 45×38×54 Å

Secondary structure (DSSP, 8-state):
--SS-HHHHHH-EEES--TTS--HHHHTTT-HHHHHHHHHHHHHSSSEEE--TTGGGT----STTGGGPPP-TTS---HHHHHHHHHHHHHHHH-HHHHTT-PEEEEETTTEEEEE-SSEEEEEE--SS--EEPPHHHHTSEEEEESS---S-TTEEPTTEEEEEEPPPP-